Protein AF-A0AAX2IF29-F1 (afdb_monomer_lite)

Foldseek 3Di:
DAWDDDPQGIDDDDDDDDPVADPVNVVVCVQVVVQCVCVVVVVDVDRDHDFPDDDDDDDDPVCVVVVRVVRVCVVVVCVVDFVVRVVVVVCVVVVNDDDPVPDTDGDD

Secondary structure (DSSP, 8-state):
-EEEE-SS-EEEE-----TTS-HHHHHHHHHHHHHHHHHHTT-SSS---PPS--------GGGHHHHHHHHHTHHHHTTT--HHHHHHHHHHHTT----GGGS-----

Structure (mmCIF, N/CA/C/O backbone):
data_AF-A0AAX2IF29-F1
#
_entry.id   AF-A0AAX2IF29-F1
#
loop_
_atom_site.group_PDB
_atom_site.id
_atom_site.type_symbol
_atom_site.label_atom_id
_atom_site.label_alt_id
_atom_site.label_comp_id
_atom_site.label_asym_id
_atom_site.label_entity_id
_atom_site.label_seq_id
_atom_site.pdbx_PDB_ins_code
_atom_site.Cartn_x
_atom_site.Cartn_y
_atom_site.Cartn_z
_atom_site.occupancy
_atom_site.B_iso_or_equiv
_atom_site.auth_seq_id
_atom_site.auth_comp_id
_atom_site.auth_asym_id
_atom_site.auth_atom_id
_atom_site.pdbx_PDB_model_num
ATOM 1 N N . MET A 1 1 ? 5.414 7.240 10.753 1.00 90.38 1 MET A N 1
ATOM 2 C CA . MET A 1 1 ? 5.395 6.649 9.407 1.00 90.38 1 MET A CA 1
ATOM 3 C C . MET A 1 1 ? 5.828 5.209 9.561 1.00 90.38 1 MET A C 1
ATOM 5 O O . MET A 1 1 ? 6.682 4.966 10.405 1.00 90.38 1 MET A O 1
ATOM 9 N N . ALA A 1 2 ? 5.225 4.293 8.819 1.00 96.81 2 ALA A N 1
ATOM 10 C CA . ALA A 1 2 ? 5.637 2.898 8.734 1.00 96.81 2 ALA A CA 1
ATOM 11 C C . ALA A 1 2 ? 5.471 2.441 7.286 1.00 96.81 2 ALA A C 1
ATOM 13 O O . ALA A 1 2 ? 4.522 2.862 6.625 1.00 96.81 2 ALA A O 1
ATOM 14 N N . ILE A 1 3 ? 6.407 1.637 6.796 1.00 97.25 3 ILE A N 1
ATOM 15 C CA . ILE A 1 3 ? 6.369 1.052 5.457 1.00 97.25 3 ILE A CA 1
ATOM 16 C C . ILE A 1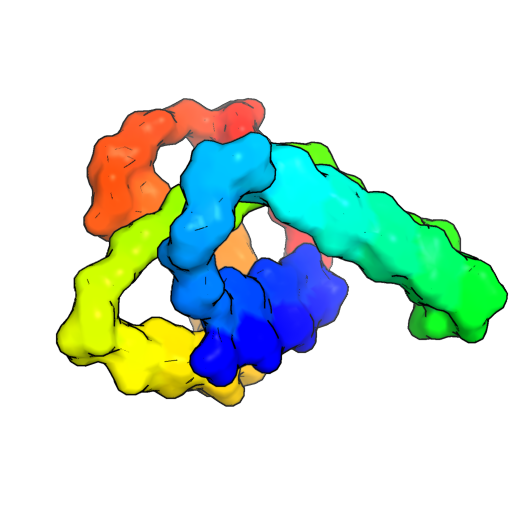 3 ? 6.826 -0.393 5.595 1.00 97.25 3 ILE A C 1
ATOM 18 O O . ILE A 1 3 ? 7.828 -0.645 6.264 1.00 97.25 3 ILE A O 1
ATOM 22 N N . TYR A 1 4 ? 6.105 -1.314 4.968 1.00 97.38 4 TYR A N 1
ATOM 23 C CA . TYR A 1 4 ? 6.515 -2.707 4.853 1.00 97.38 4 TYR A CA 1
ATOM 24 C C . TYR A 1 4 ? 6.094 -3.246 3.488 1.00 97.38 4 TYR A C 1
ATOM 26 O O . TYR A 1 4 ? 4.960 -3.023 3.065 1.00 97.38 4 TYR A O 1
ATOM 34 N N . ALA A 1 5 ? 7.011 -3.919 2.796 1.00 95.19 5 ALA A N 1
ATOM 35 C CA . ALA A 1 5 ? 6.766 -4.531 1.496 1.00 95.19 5 ALA A CA 1
ATOM 36 C C 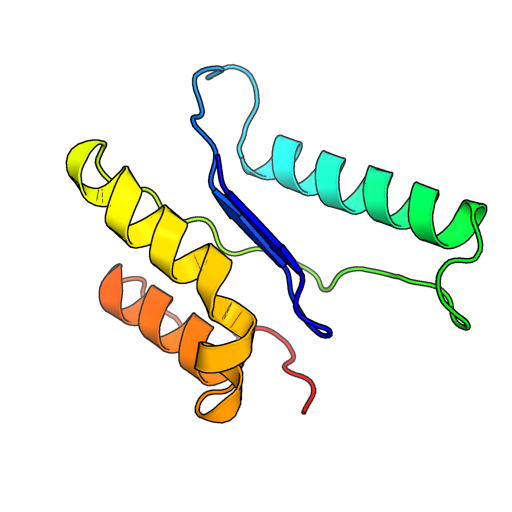. ALA A 1 5 ? 6.752 -6.054 1.650 1.00 95.19 5 ALA A C 1
ATOM 38 O O . ALA A 1 5 ? 7.770 -6.649 2.002 1.00 95.19 5 ALA A O 1
ATOM 39 N N . ASN A 1 6 ? 5.594 -6.655 1.393 1.00 93.31 6 ASN A N 1
ATOM 40 C CA . ASN A 1 6 ? 5.447 -8.087 1.176 1.00 93.31 6 ASN A CA 1
ATOM 41 C C . ASN A 1 6 ? 5.896 -8.433 -0.261 1.00 93.31 6 ASN A C 1
ATOM 43 O O . ASN A 1 6 ? 6.063 -7.532 -1.090 1.00 93.31 6 ASN A O 1
ATOM 47 N N . PRO A 1 7 ? 6.110 -9.720 -0.586 1.00 91.00 7 PRO A N 1
ATOM 48 C CA . PRO A 1 7 ? 6.483 -10.131 -1.942 1.00 91.00 7 PRO A CA 1
ATOM 49 C C . PRO A 1 7 ? 5.479 -9.716 -3.034 1.00 91.00 7 PRO A C 1
ATOM 51 O O . PRO A 1 7 ? 5.881 -9.499 -4.173 1.00 91.00 7 PRO A O 1
ATOM 54 N N . ASP A 1 8 ? 4.197 -9.598 -2.687 1.00 91.75 8 ASP A N 1
ATOM 55 C CA . ASP A 1 8 ? 3.059 -9.382 -3.589 1.00 91.75 8 ASP A CA 1
ATOM 56 C C . ASP A 1 8 ? 2.378 -8.004 -3.427 1.00 91.75 8 ASP A C 1
ATOM 58 O O . ASP A 1 8 ? 1.700 -7.538 -4.342 1.00 91.75 8 ASP A O 1
ATOM 62 N N . HIS A 1 9 ? 2.569 -7.306 -2.301 1.00 94.81 9 HIS A N 1
ATOM 63 C CA . HIS A 1 9 ? 1.979 -5.984 -2.051 1.00 94.81 9 HIS A CA 1
ATOM 64 C C . HIS A 1 9 ? 2.784 -5.148 -1.037 1.00 94.81 9 HIS A C 1
ATOM 66 O O . HIS A 1 9 ? 3.702 -5.629 -0.380 1.00 94.81 9 HIS A O 1
ATOM 72 N N . VAL A 1 10 ? 2.451 -3.862 -0.885 1.00 96.44 10 VAL A N 1
ATOM 73 C CA . VAL A 1 10 ? 3.134 -2.945 0.045 1.00 96.44 10 VAL A CA 1
ATOM 74 C C . VAL A 1 10 ? 2.136 -2.158 0.886 1.00 96.44 10 VAL A C 1
ATOM 76 O O . VAL A 1 10 ? 1.156 -1.621 0.370 1.00 96.44 10 VAL A O 1
ATOM 79 N N . HIS A 1 11 ? 2.433 -2.024 2.178 1.00 97.44 11 HIS A N 1
ATOM 80 C CA . HIS A 1 11 ? 1.716 -1.156 3.107 1.00 97.44 11 HIS A CA 1
ATOM 81 C C . HIS A 1 11 ? 2.523 0.109 3.381 1.00 97.44 11 HIS A C 1
ATOM 83 O O . HIS A 1 11 ? 3.697 0.043 3.749 1.00 97.44 11 HIS A O 1
AT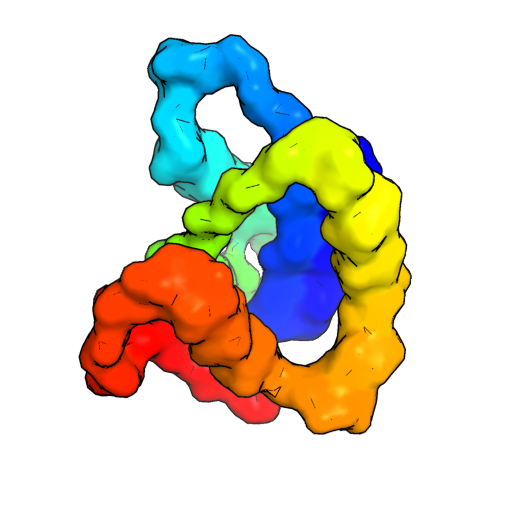OM 89 N N . ILE A 1 12 ? 1.889 1.276 3.240 1.00 97.25 12 ILE A N 1
ATOM 90 C CA . ILE A 1 12 ? 2.514 2.584 3.478 1.00 97.25 12 ILE A CA 1
ATOM 91 C C . ILE A 1 12 ? 1.598 3.414 4.379 1.00 97.25 12 ILE A C 1
ATOM 93 O O . ILE A 1 12 ? 0.519 3.834 3.971 1.00 97.25 12 ILE A O 1
ATOM 97 N N . PHE A 1 13 ? 2.053 3.710 5.596 1.00 97.38 13 PHE A N 1
ATOM 98 C CA . PHE A 1 13 ? 1.354 4.576 6.541 1.00 97.38 13 PHE A CA 1
ATOM 99 C C . PHE A 1 13 ? 2.142 5.849 6.813 1.00 97.38 13 PHE A C 1
ATOM 101 O O . PHE A 1 13 ? 3.246 5.833 7.370 1.00 97.38 13 PHE A O 1
ATOM 108 N N . PHE A 1 14 ? 1.545 6.983 6.473 1.00 94.75 14 PHE A N 1
ATOM 109 C CA . PHE A 1 14 ? 2.161 8.298 6.562 1.00 94.75 14 PHE A CA 1
ATOM 110 C C . PHE A 1 14 ? 1.150 9.334 7.044 1.00 94.75 14 PHE A C 1
ATOM 112 O O . PHE A 1 14 ? -0.061 9.163 6.946 1.00 94.75 14 PHE A O 1
ATOM 119 N N . SER A 1 15 ? 1.663 10.431 7.593 1.00 93.19 15 SER A N 1
ATOM 120 C CA . SER A 1 15 ? 0.839 11.601 7.879 1.00 93.19 15 SER A CA 1
ATOM 121 C C . SER A 1 15 ? 0.724 12.443 6.619 1.00 93.19 15 SER A C 1
ATOM 123 O O . SER A 1 15 ? 1.740 12.843 6.054 1.00 93.19 15 SER A O 1
ATOM 125 N N . TYR A 1 16 ? -0.503 12.749 6.214 1.00 91.31 16 TYR A N 1
ATOM 126 C CA . TYR A 1 16 ? -0.773 13.570 5.044 1.00 91.31 16 TYR A CA 1
ATOM 127 C C . TYR A 1 16 ? -1.280 14.947 5.464 1.00 91.31 16 TYR A C 1
ATOM 129 O O . TYR A 1 16 ? -2.244 15.057 6.216 1.00 91.31 16 TYR A O 1
ATOM 137 N N . LYS A 1 17 ? -0.583 16.001 5.029 1.00 87.44 17 LYS A N 1
ATOM 138 C CA . LYS A 1 17 ? -0.925 17.402 5.342 1.00 87.44 17 LYS A CA 1
ATOM 139 C C . LYS A 1 17 ? -1.136 18.266 4.102 1.00 87.44 17 LYS A C 1
ATOM 141 O O . LYS A 1 17 ? -1.672 19.362 4.220 1.00 87.44 17 LYS A O 1
ATOM 146 N N . ASN A 1 18 ? -0.670 17.816 2.938 1.00 84.06 18 ASN A N 1
ATOM 147 C CA . ASN A 1 18 ? -0.739 18.601 1.715 1.00 84.06 18 ASN A CA 1
ATOM 148 C C . ASN A 1 18 ? -2.053 18.304 0.989 1.00 84.06 18 ASN A C 1
ATOM 150 O O . ASN A 1 18 ? -2.181 17.252 0.381 1.00 84.06 18 ASN A O 1
ATOM 154 N N . LEU A 1 19 ? -3.002 19.238 1.051 1.00 82.12 19 LEU A N 1
ATOM 155 C CA . LEU A 1 19 ? -4.313 19.101 0.410 1.00 82.12 19 LEU A CA 1
ATOM 156 C C . LEU A 1 19 ? -4.315 19.485 -1.081 1.00 82.12 19 LEU A C 1
ATOM 158 O O . LEU A 1 19 ? -5.344 19.349 -1.731 1.00 82.12 19 LEU A O 1
ATOM 162 N N . GLN A 1 20 ? -3.199 19.991 -1.623 1.00 92.44 20 GLN A N 1
ATOM 163 C CA . GLN A 1 20 ? -3.094 20.352 -3.046 1.00 92.44 20 GLN A CA 1
ATOM 164 C C . GLN A 1 20 ? -2.780 19.147 -3.934 1.00 92.44 20 GLN A C 1
ATOM 166 O O . GLN A 1 20 ? -3.054 19.171 -5.128 1.00 92.44 20 GLN A O 1
ATOM 171 N N . ILE A 1 21 ? -2.178 18.111 -3.354 1.00 93.06 21 ILE A N 1
ATOM 172 C CA . ILE A 1 21 ? -1.901 16.851 -4.036 1.00 93.06 21 ILE A CA 1
ATOM 173 C C . ILE A 1 21 ? -3.050 15.907 -3.677 1.00 93.06 21 ILE A C 1
ATOM 175 O O . ILE A 1 21 ? -3.527 15.908 -2.542 1.00 93.06 21 ILE A O 1
ATOM 179 N N . THR A 1 22 ? -3.538 15.127 -4.637 1.00 94.88 22 THR A N 1
ATOM 180 C CA . THR A 1 22 ? -4.529 14.089 -4.338 1.00 94.88 22 THR A CA 1
ATOM 181 C C . THR A 1 22 ? -3.828 12.798 -3.916 1.00 94.88 22 THR A C 1
ATOM 183 O O . THR A 1 22 ? -2.679 12.541 -4.282 1.00 94.88 22 THR A O 1
ATOM 186 N N . ILE A 1 23 ? -4.524 11.927 -3.178 1.00 94.38 23 ILE A N 1
ATOM 187 C CA . ILE A 1 23 ? -3.993 10.588 -2.870 1.00 94.38 23 ILE A CA 1
ATOM 188 C C . ILE A 1 23 ? -3.722 9.799 -4.160 1.00 94.38 23 ILE A C 1
ATOM 190 O O . ILE A 1 23 ? -2.708 9.111 -4.245 1.00 94.38 23 ILE A O 1
ATOM 194 N N . SER A 1 24 ? -4.564 9.958 -5.185 1.00 95.38 24 SER A N 1
ATOM 195 C CA . SER A 1 24 ? -4.363 9.328 -6.495 1.00 95.38 24 SER A CA 1
ATOM 196 C C . SER A 1 24 ? -3.054 9.780 -7.154 1.00 95.38 24 SER A C 1
ATOM 198 O O . SER A 1 24 ? -2.284 8.942 -7.623 1.00 95.38 24 SER A O 1
ATOM 200 N N . ASP A 1 25 ? -2.750 11.082 -7.143 1.00 95.62 25 ASP A N 1
ATOM 201 C CA . ASP A 1 25 ? -1.501 11.616 -7.710 1.00 95.62 25 ASP A CA 1
ATOM 202 C C . ASP A 1 25 ? -0.270 11.142 -6.935 1.00 95.62 25 ASP A C 1
ATOM 204 O O . ASP A 1 25 ? 0.756 10.790 -7.529 1.00 95.62 25 ASP A O 1
ATOM 208 N N . LEU A 1 26 ? -0.377 11.084 -5.604 1.00 95.00 26 LEU A N 1
ATOM 209 C CA . LEU A 1 26 ? 0.681 10.553 -4.752 1.00 95.00 26 LEU A CA 1
ATOM 210 C C . LEU A 1 26 ? 0.960 9.083 -5.082 1.00 95.00 26 LEU A C 1
ATOM 212 O O . LEU A 1 26 ? 2.107 8.720 -5.333 1.00 95.00 26 LEU A O 1
ATOM 216 N N . VAL A 1 27 ? -0.077 8.243 -5.122 1.00 96.06 27 VAL A N 1
ATOM 217 C CA . VAL A 1 27 ? 0.060 6.813 -5.426 1.00 96.06 27 VAL A CA 1
ATOM 218 C C . VAL A 1 27 ? 0.588 6.602 -6.844 1.00 96.06 27 VAL A C 1
ATOM 220 O O . VAL A 1 27 ? 1.479 5.778 -7.042 1.00 96.06 27 VAL A O 1
ATOM 223 N N . LYS A 1 28 ? 0.112 7.377 -7.826 1.00 97.12 28 LYS A N 1
ATOM 224 C CA . LYS A 1 28 ? 0.639 7.350 -9.197 1.00 97.12 28 LYS A CA 1
ATOM 225 C C . LYS A 1 28 ? 2.138 7.634 -9.221 1.00 97.12 28 LYS A C 1
ATOM 227 O O . LYS A 1 28 ? 2.876 6.906 -9.885 1.00 97.12 28 LYS A O 1
ATOM 232 N N . THR A 1 29 ? 2.582 8.652 -8.486 1.00 96.81 29 THR A N 1
ATOM 233 C CA . THR A 1 29 ? 4.000 9.020 -8.397 1.00 96.81 29 THR A CA 1
ATOM 234 C C . THR A 1 29 ? 4.800 7.896 -7.749 1.00 96.81 29 THR A C 1
ATOM 236 O O . THR A 1 29 ? 5.760 7.419 -8.339 1.00 96.81 29 THR A O 1
ATOM 239 N N . VAL A 1 30 ? 4.364 7.389 -6.591 1.00 96.62 30 VAL A N 1
ATOM 240 C CA . VAL A 1 30 ? 5.042 6.278 -5.900 1.00 96.62 30 VAL A CA 1
ATOM 241 C C . VAL A 1 30 ? 5.178 5.060 -6.811 1.00 96.62 30 VAL A C 1
ATOM 243 O O . VAL A 1 30 ? 6.269 4.502 -6.921 1.00 96.62 30 VAL A O 1
ATOM 246 N N . LYS A 1 31 ? 4.103 4.660 -7.499 1.00 97.75 31 LYS A N 1
ATOM 247 C CA . LYS A 1 31 ? 4.113 3.495 -8.394 1.00 97.75 31 LYS A CA 1
ATOM 248 C C . LYS A 1 31 ? 5.024 3.716 -9.597 1.00 97.75 31 LYS A C 1
ATOM 250 O O . LYS A 1 31 ? 5.835 2.850 -9.889 1.00 97.75 31 LYS A O 1
ATOM 255 N N . THR A 1 32 ? 4.949 4.880 -10.242 1.00 98.12 32 THR A N 1
ATOM 256 C CA . THR A 1 32 ? 5.789 5.212 -11.406 1.00 98.12 32 THR A CA 1
ATOM 257 C C . THR A 1 32 ? 7.270 5.242 -11.040 1.00 98.12 32 THR A C 1
ATOM 259 O O . THR A 1 32 ? 8.071 4.543 -11.654 1.00 98.12 32 THR A O 1
ATOM 262 N N . GLU A 1 33 ? 7.630 5.999 -10.004 1.00 98.31 33 GLU A N 1
ATOM 263 C CA . GLU A 1 33 ? 9.029 6.187 -9.618 1.00 98.31 33 GLU A CA 1
ATOM 264 C C . GLU A 1 33 ? 9.652 4.890 -9.095 1.00 98.31 33 GLU A C 1
ATOM 266 O O . GLU A 1 33 ? 10.785 4.564 -9.444 1.00 98.31 33 GLU A O 1
ATOM 271 N N . SER A 1 34 ? 8.908 4.096 -8.314 1.00 97.56 34 SER A N 1
ATOM 272 C CA . SER A 1 34 ? 9.400 2.786 -7.865 1.00 97.56 34 SER A CA 1
ATOM 273 C C . SER A 1 34 ? 9.527 1.788 -9.015 1.00 97.56 34 SER A C 1
ATOM 275 O O . SER A 1 34 ? 10.526 1.074 -9.074 1.00 97.56 34 SER A O 1
ATOM 277 N N . THR A 1 35 ? 8.582 1.768 -9.961 1.00 98.06 35 THR A N 1
ATOM 278 C CA . THR A 1 35 ? 8.682 0.945 -11.172 1.00 98.06 35 THR A CA 1
ATOM 279 C C . THR A 1 35 ? 9.917 1.305 -11.989 1.00 98.06 35 THR A C 1
ATOM 281 O O . THR A 1 35 ? 10.684 0.410 -12.347 1.00 98.06 35 THR A O 1
ATOM 284 N N . ASN A 1 36 ? 10.147 2.592 -12.250 1.00 98.25 36 ASN A N 1
ATOM 285 C CA . ASN A 1 36 ? 11.322 3.046 -12.992 1.00 98.25 36 ASN A CA 1
ATOM 286 C C . ASN A 1 36 ? 12.603 2.656 -12.253 1.00 98.25 36 ASN A C 1
ATOM 288 O O . ASN A 1 36 ? 13.454 1.976 -12.820 1.00 98.25 36 ASN A O 1
ATOM 292 N N . PHE A 1 37 ? 12.695 2.974 -10.960 1.00 98.31 37 PHE A N 1
ATOM 293 C CA . PHE A 1 37 ? 13.872 2.678 -10.151 1.00 98.31 37 PHE A CA 1
ATOM 294 C C . PHE A 1 37 ? 14.211 1.180 -10.113 1.00 98.31 37 PHE A C 1
ATOM 296 O O . PHE A 1 37 ? 15.357 0.803 -10.354 1.00 98.31 37 PHE A O 1
ATOM 303 N N . ILE A 1 38 ? 13.229 0.312 -9.843 1.00 97.81 38 ILE A N 1
ATOM 304 C CA . ILE A 1 38 ? 13.432 -1.144 -9.762 1.00 97.81 38 ILE A CA 1
ATOM 305 C C . ILE A 1 38 ? 13.913 -1.706 -11.103 1.00 97.81 38 ILE A C 1
ATOM 307 O O . ILE A 1 38 ? 14.857 -2.501 -11.132 1.00 97.81 38 ILE A O 1
ATOM 311 N N . ASN A 1 39 ? 13.305 -1.273 -12.210 1.00 98.12 39 ASN A N 1
ATOM 312 C CA . ASN A 1 39 ? 13.664 -1.741 -13.546 1.00 98.12 39 ASN A CA 1
ATOM 313 C C . ASN A 1 39 ? 15.028 -1.206 -14.006 1.00 98.12 39 ASN A C 1
ATOM 315 O O . ASN A 1 39 ? 15.855 -1.976 -14.495 1.00 98.12 39 ASN A O 1
ATOM 319 N N . GLU A 1 40 ? 15.307 0.084 -13.807 1.00 98.06 40 GLU A N 1
ATOM 320 C CA . GLU A 1 40 ? 16.592 0.709 -14.150 1.00 98.06 40 GLU A CA 1
ATOM 321 C C . GLU A 1 40 ? 17.755 0.076 -13.385 1.00 98.06 40 GLU A C 1
ATOM 323 O O . GLU A 1 40 ? 18.829 -0.162 -13.944 1.00 98.06 40 GLU A O 1
ATOM 328 N N . LYS A 1 41 ? 17.542 -0.221 -12.099 1.00 98.19 41 LYS A N 1
ATOM 329 C CA . LYS A 1 41 ? 18.535 -0.874 -11.240 1.00 98.19 41 LYS A CA 1
ATOM 330 C C . LYS A 1 41 ? 18.559 -2.395 -11.384 1.00 98.19 41 LYS A C 1
ATOM 332 O O . LYS A 1 41 ? 19.416 -3.023 -10.767 1.00 98.19 41 LYS A O 1
ATOM 337 N N . LYS A 1 42 ? 17.676 -2.980 -12.204 1.00 97.06 42 LYS A N 1
ATOM 338 C CA . LYS A 1 42 ? 17.541 -4.432 -12.415 1.00 97.06 42 LYS A CA 1
ATOM 339 C C . LYS A 1 42 ? 17.406 -5.208 -11.099 1.00 97.06 42 LYS A C 1
ATOM 341 O O . LYS A 1 42 ? 18.053 -6.233 -10.904 1.00 97.06 42 LYS A O 1
ATOM 346 N N . LEU A 1 43 ? 16.582 -4.698 -10.181 1.00 96.00 43 LEU A N 1
ATOM 347 C CA . LEU A 1 43 ? 16.366 -5.324 -8.868 1.00 96.00 43 LEU A CA 1
ATOM 348 C C . LEU A 1 43 ? 15.423 -6.536 -8.937 1.00 96.00 43 LEU A C 1
ATOM 350 O O . LEU A 1 43 ? 15.324 -7.289 -7.972 1.00 96.00 43 LEU A O 1
ATOM 354 N N . CYS A 1 44 ? 14.765 -6.746 -10.078 1.00 93.50 44 CYS A N 1
ATOM 355 C CA . CYS A 1 44 ? 13.967 -7.928 -10.382 1.00 93.50 44 CYS A CA 1
ATOM 356 C C . CYS A 1 44 ? 14.483 -8.595 -11.665 1.00 93.50 44 CYS A C 1
ATOM 358 O O . CYS A 1 44 ? 14.999 -7.922 -12.557 1.00 93.50 44 CYS A O 1
ATOM 360 N N . LEU A 1 45 ? 14.331 -9.923 -11.759 1.00 91.88 45 LEU A N 1
ATOM 361 C CA . LEU A 1 45 ? 14.725 -10.697 -12.947 1.00 91.88 45 LEU A CA 1
ATOM 362 C C . LEU A 1 45 ? 13.894 -10.321 -14.180 1.00 91.88 45 LEU A C 1
ATOM 364 O O . LEU A 1 45 ? 14.423 -10.233 -15.285 1.00 91.88 45 LEU A O 1
ATOM 368 N N . ASN A 1 46 ? 12.598 -10.095 -13.967 1.00 94.12 46 ASN A N 1
ATOM 369 C CA . ASN A 1 46 ? 11.647 -9.689 -14.992 1.00 94.12 46 ASN A CA 1
ATOM 370 C C . ASN A 1 46 ? 11.310 -8.205 -14.855 1.00 94.12 46 ASN A C 1
ATOM 372 O O . ASN A 1 46 ? 11.619 -7.574 -13.842 1.00 94.12 46 ASN A O 1
ATOM 376 N N . HIS A 1 47 ? 10.632 -7.667 -15.870 1.00 95.00 47 HIS A N 1
ATOM 377 C CA . HIS A 1 47 ? 10.076 -6.324 -15.793 1.00 95.00 47 HIS A CA 1
ATOM 378 C C . HIS A 1 47 ? 9.109 -6.226 -14.609 1.00 95.00 47 HIS A C 1
ATOM 380 O O . HIS A 1 47 ? 8.130 -6.967 -14.531 1.00 95.00 47 HIS A O 1
ATOM 386 N N . PHE A 1 48 ? 9.405 -5.318 -13.687 1.00 96.19 48 PHE A N 1
ATOM 387 C CA . PHE A 1 48 ? 8.568 -5.051 -12.531 1.00 96.19 48 PHE A CA 1
ATOM 388 C C . PHE A 1 48 ? 7.468 -4.055 -12.899 1.00 96.19 48 PHE A C 1
ATOM 390 O O . PHE A 1 48 ? 7.746 -3.018 -13.501 1.00 96.19 48 PHE A O 1
ATOM 397 N N . GLY A 1 49 ? 6.238 -4.325 -12.472 1.00 95.25 49 GLY A N 1
ATOM 398 C CA . GLY A 1 49 ? 5.105 -3.423 -12.630 1.00 95.25 49 GLY A CA 1
ATOM 399 C C . GLY A 1 49 ? 4.086 -3.645 -11.522 1.00 95.25 49 GLY A C 1
ATOM 400 O O . GLY A 1 49 ? 3.898 -4.765 -11.055 1.00 95.25 49 GLY A O 1
ATOM 401 N N . TRP A 1 50 ? 3.432 -2.570 -11.094 1.00 95.44 50 TRP A N 1
ATOM 402 C CA . TRP A 1 50 ? 2.357 -2.660 -10.114 1.00 95.44 50 TRP A CA 1
ATOM 403 C C . TRP A 1 50 ? 1.017 -2.982 -10.783 1.00 95.44 50 TRP A C 1
ATOM 405 O O . TRP A 1 50 ? 0.715 -2.437 -11.846 1.00 95.44 50 TRP A O 1
ATOM 415 N N . GLN A 1 51 ? 0.170 -3.757 -10.100 1.00 93.69 51 GLN A N 1
ATOM 416 C CA . GLN A 1 51 ? -1.238 -3.948 -10.476 1.00 93.69 51 GLN A CA 1
ATOM 417 C C . GLN A 1 51 ? -1.988 -2.616 -10.618 1.00 93.69 51 GLN A C 1
ATOM 419 O O . GLN A 1 51 ? -1.593 -1.613 -10.020 1.00 93.69 51 GLN A O 1
ATOM 424 N N . GLN A 1 52 ? -3.087 -2.570 -11.373 1.00 91.88 52 GLN A N 1
ATOM 425 C CA . GLN A 1 52 ? -3.927 -1.367 -11.441 1.00 91.88 52 GLN A CA 1
ATOM 426 C C . GLN A 1 52 ? -4.668 -1.108 -10.118 1.00 91.88 52 GLN A C 1
ATOM 428 O O . GLN A 1 52 ? -4.931 -2.021 -9.346 1.00 91.88 52 GLN A O 1
ATOM 433 N N . GLY A 1 53 ? -4.994 0.161 -9.849 1.00 92.50 53 GLY A N 1
ATOM 434 C CA . GLY A 1 53 ? -5.689 0.570 -8.622 1.00 92.50 53 GLY A CA 1
ATOM 435 C C . GLY A 1 53 ? -4.805 0.648 -7.369 1.00 92.50 53 GLY A C 1
ATOM 436 O O . GLY A 1 53 ? -3.572 0.556 -7.442 1.00 92.50 53 GLY A O 1
ATOM 437 N N . TYR A 1 54 ? -5.447 0.934 -6.233 1.00 95.12 54 TYR A N 1
ATOM 438 C CA . TYR A 1 54 ? -4.857 0.999 -4.892 1.00 95.12 54 TYR A CA 1
ATOM 439 C C . TYR A 1 54 ? -5.952 0.999 -3.811 1.00 95.12 54 TYR A C 1
ATOM 441 O O . TYR A 1 54 ? -7.084 1.396 -4.078 1.00 95.12 54 TYR A O 1
ATOM 449 N N . GLY A 1 55 ? -5.604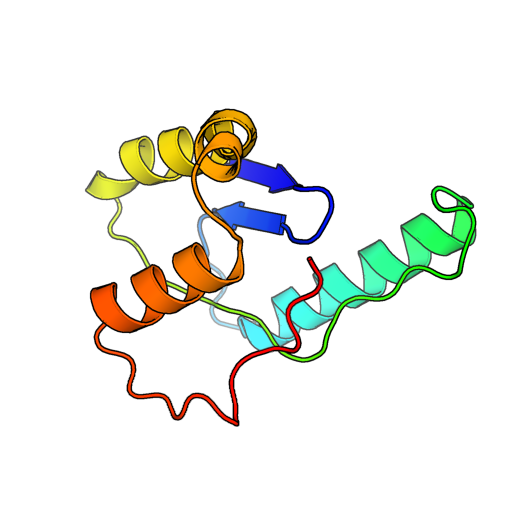 0.596 -2.586 1.00 94.56 55 GLY A N 1
ATOM 450 C CA . GLY A 1 55 ? -6.424 0.816 -1.390 1.00 94.56 55 GLY A CA 1
ATOM 451 C C . GLY A 1 55 ? -5.927 2.028 -0.600 1.00 94.56 55 GLY A C 1
ATOM 452 O O . GLY A 1 55 ? -4.719 2.218 -0.461 1.00 94.56 55 GLY A O 1
ATOM 453 N N . ALA A 1 56 ? -6.838 2.857 -0.089 1.00 95.31 56 ALA A N 1
ATOM 454 C CA . ALA A 1 56 ? -6.495 3.989 0.767 1.00 95.31 56 ALA A CA 1
ATOM 455 C C . ALA A 1 56 ? -7.497 4.111 1.916 1.00 95.31 56 ALA A C 1
ATOM 457 O O . ALA A 1 56 ? -8.688 4.312 1.695 1.00 95.31 56 ALA A O 1
ATOM 458 N N . PHE A 1 57 ? -6.986 4.029 3.143 1.00 95.50 57 PHE A N 1
ATOM 459 C CA . PHE A 1 57 ? -7.782 4.006 4.365 1.00 95.50 57 PHE A CA 1
ATOM 460 C C . PHE A 1 57 ? -7.242 5.039 5.354 1.00 95.50 57 PHE A C 1
ATOM 462 O O . PHE A 1 57 ? -6.027 5.181 5.520 1.00 95.50 57 PHE A O 1
ATOM 469 N N . SER A 1 58 ? -8.139 5.788 5.997 1.00 94.38 58 SER A N 1
ATOM 470 C CA . SER A 1 58 ? -7.772 6.856 6.934 1.00 94.38 58 SER A CA 1
ATOM 471 C C . SER A 1 58 ? -7.930 6.395 8.378 1.00 94.38 58 SER A C 1
ATOM 473 O O . SER A 1 58 ? -8.941 5.802 8.733 1.00 94.38 58 SER A O 1
ATOM 475 N N . TYR A 1 59 ? -6.955 6.725 9.222 1.00 94.62 59 TYR A N 1
ATOM 476 C CA . TYR A 1 59 ? -6.952 6.373 10.642 1.00 94.62 59 TYR A CA 1
ATOM 477 C C . TYR A 1 59 ? -6.835 7.618 11.521 1.00 94.62 59 TYR A C 1
ATOM 479 O O . TYR A 1 59 ? -6.146 8.585 11.178 1.00 94.62 59 TYR A O 1
ATOM 487 N N . ALA A 1 60 ? -7.470 7.578 12.690 1.00 93.81 60 ALA A N 1
ATOM 488 C CA . ALA A 1 60 ? -7.352 8.618 13.697 1.00 93.81 60 ALA A CA 1
ATOM 489 C C . ALA A 1 60 ? -5.962 8.604 14.357 1.00 93.81 60 ALA A C 1
ATOM 491 O O . ALA A 1 60 ? -5.275 7.585 14.443 1.00 93.81 60 ALA A O 1
ATOM 492 N N . LYS A 1 61 ? -5.529 9.762 14.871 1.00 91.31 61 LYS A N 1
ATOM 493 C CA . LYS A 1 61 ? -4.181 9.937 15.443 1.00 91.31 61 LYS A CA 1
ATOM 494 C C . LYS A 1 61 ? -3.887 8.982 16.608 1.00 91.31 61 LYS A C 1
ATOM 496 O O . LYS A 1 61 ? -2.741 8.575 16.774 1.00 91.31 61 LYS A O 1
ATOM 501 N N . ASN A 1 62 ? -4.894 8.632 17.403 1.00 95.00 62 ASN A N 1
ATOM 502 C CA . ASN A 1 62 ? -4.773 7.683 18.515 1.00 95.00 62 ASN A CA 1
ATOM 503 C C . ASN A 1 62 ? -4.568 6.227 18.053 1.00 95.00 62 ASN A C 1
ATOM 505 O O . ASN A 1 62 ? -4.012 5.440 18.806 1.00 95.00 62 ASN A O 1
ATOM 509 N N . GLN A 1 63 ? -4.937 5.878 16.818 1.00 94.50 63 GLN A N 1
ATOM 510 C CA . GLN A 1 63 ? -4.715 4.547 16.237 1.00 94.50 63 GLN A CA 1
ATOM 511 C C . GLN A 1 63 ? -3.305 4.391 15.648 1.00 94.50 63 GLN A C 1
ATOM 513 O O . GLN A 1 63 ? -2.927 3.307 15.212 1.00 94.50 63 GLN A O 1
ATOM 518 N N . LYS A 1 64 ? -2.498 5.462 15.637 1.00 95.56 64 LYS A N 1
ATOM 519 C CA . LYS A 1 64 ? -1.172 5.493 15.005 1.00 95.56 64 LYS A CA 1
ATOM 520 C C . LYS A 1 64 ? -0.291 4.316 15.423 1.00 95.56 64 LYS A C 1
ATOM 522 O O . LYS A 1 64 ? 0.307 3.688 14.559 1.00 95.56 64 LYS A O 1
ATOM 527 N N . GLU A 1 65 ? -0.160 4.055 16.721 1.00 96.38 65 GLU A N 1
ATOM 528 C C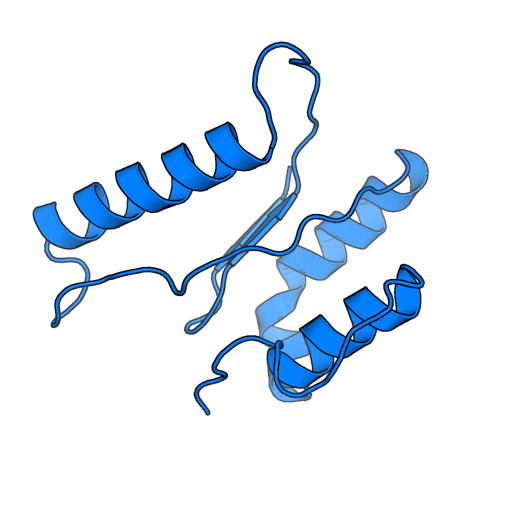A . GLU A 1 65 ? 0.729 2.994 17.214 1.00 96.38 65 GLU A CA 1
ATOM 529 C C . GLU A 1 65 ? 0.229 1.609 16.811 1.00 96.38 65 GLU A C 1
ATOM 531 O O . GLU A 1 65 ? 1.021 0.783 16.367 1.00 96.38 65 GLU A O 1
ATOM 536 N N . GLN A 1 66 ? -1.086 1.389 16.861 1.00 96.44 66 GLN A N 1
ATOM 537 C CA . GLN A 1 66 ? -1.706 0.149 16.406 1.00 96.44 66 GLN A CA 1
ATOM 538 C C . GLN A 1 66 ? -1.427 -0.106 14.918 1.00 96.44 66 GLN A C 1
ATOM 540 O O . GLN A 1 66 ? -0.994 -1.198 14.566 1.00 96.44 66 GLN A O 1
ATOM 545 N N . VAL A 1 67 ? -1.607 0.901 14.056 1.00 96.69 67 VAL A N 1
ATOM 546 C CA . VAL A 1 67 ? -1.365 0.777 12.605 1.00 96.69 67 VAL A CA 1
ATOM 547 C C . VAL A 1 67 ? 0.123 0.592 12.297 1.00 96.69 67 VAL A C 1
ATOM 549 O O . VAL A 1 67 ? 0.487 -0.215 11.448 1.00 96.69 67 VAL A O 1
ATOM 552 N N . VAL A 1 68 ? 1.009 1.300 13.004 1.00 97.25 68 VAL A N 1
ATOM 553 C CA . VAL A 1 68 ? 2.462 1.104 12.863 1.00 97.25 68 VAL A CA 1
ATOM 554 C C . VAL A 1 68 ? 2.843 -0.328 13.228 1.00 97.25 68 VAL A C 1
ATOM 556 O O . VAL A 1 68 ? 3.529 -0.987 12.452 1.00 97.25 68 VAL A O 1
ATOM 559 N N . ASN A 1 69 ? 2.369 -0.825 14.371 1.00 97.06 69 ASN A N 1
ATOM 560 C CA . ASN A 1 69 ? 2.651 -2.188 14.810 1.00 97.06 69 ASN A CA 1
ATOM 561 C C . ASN A 1 69 ? 2.061 -3.222 13.849 1.00 97.06 69 ASN A C 1
ATOM 563 O O . ASN A 1 69 ? 2.708 -4.228 13.581 1.00 97.06 69 ASN A O 1
ATOM 567 N N . TYR A 1 70 ? 0.875 -2.969 13.296 1.00 96.44 70 TYR A N 1
ATOM 568 C CA . TYR A 1 70 ? 0.275 -3.815 12.271 1.00 96.44 70 TYR A CA 1
ATOM 569 C C . TYR A 1 70 ? 1.187 -3.958 11.045 1.00 96.44 70 TYR A C 1
ATOM 571 O O . TYR A 1 70 ? 1.526 -5.073 10.658 1.00 96.44 70 TYR A O 1
ATOM 579 N N . ILE A 1 71 ? 1.654 -2.834 10.491 1.00 97.19 71 ILE A N 1
ATOM 580 C CA . ILE A 1 71 ? 2.499 -2.805 9.287 1.00 97.19 71 ILE A CA 1
ATOM 581 C C . ILE A 1 71 ? 3.855 -3.468 9.531 1.00 97.19 71 ILE A C 1
ATOM 583 O O . ILE A 1 71 ? 4.336 -4.221 8.693 1.00 97.19 71 ILE A O 1
ATOM 587 N N . LEU A 1 72 ? 4.480 -3.223 10.683 1.00 96.69 72 LEU A N 1
ATOM 588 C CA . LEU A 1 72 ? 5.795 -3.797 10.984 1.00 96.69 72 LEU A CA 1
ATOM 589 C C . LEU A 1 72 ? 5.753 -5.310 11.259 1.00 96.69 72 LEU A C 1
ATOM 591 O O . LEU A 1 72 ? 6.793 -5.956 11.191 1.00 96.69 72 LEU A O 1
ATOM 595 N N . ASN A 1 73 ? 4.576 -5.879 11.545 1.00 96.12 73 ASN A N 1
ATOM 596 C CA . ASN A 1 73 ? 4.386 -7.312 11.804 1.00 96.12 73 ASN A CA 1
ATOM 597 C C . ASN A 1 73 ? 3.749 -8.069 10.623 1.00 96.12 73 ASN A C 1
ATOM 599 O O . ASN A 1 73 ? 3.290 -9.201 10.791 1.00 96.12 73 ASN A O 1
ATOM 603 N N . GLN A 1 74 ? 3.736 -7.471 9.431 1.00 95.69 74 GLN A N 1
ATOM 604 C CA . GLN A 1 74 ? 3.147 -8.044 8.216 1.00 95.69 74 GLN A CA 1
ATOM 605 C C . GLN A 1 74 ? 3.725 -9.417 7.840 1.00 95.69 74 GLN A C 1
ATOM 607 O O . GLN A 1 74 ? 2.966 -10.315 7.485 1.00 95.69 74 GLN A O 1
ATOM 612 N N . GLU A 1 75 ? 5.025 -9.648 8.060 1.00 94.06 75 GLU A N 1
ATOM 613 C CA . GLU A 1 75 ? 5.641 -10.971 7.858 1.00 94.06 75 GLU A CA 1
ATOM 614 C C . GLU A 1 75 ? 4.946 -12.077 8.669 1.00 94.06 75 GLU A C 1
ATOM 616 O O . GLU A 1 75 ? 4.756 -13.197 8.201 1.00 94.06 75 GLU A O 1
ATOM 621 N N . LEU A 1 76 ? 4.577 -11.782 9.920 1.00 93.88 76 LEU A N 1
ATOM 622 C CA . LEU A 1 76 ? 3.900 -12.737 10.797 1.00 93.88 76 LEU A CA 1
ATOM 623 C C . LEU A 1 76 ? 2.414 -12.850 10.456 1.00 93.88 76 LEU A C 1
ATOM 625 O O . LEU A 1 76 ? 1.846 -13.934 10.590 1.00 93.88 76 LEU A O 1
ATOM 629 N N . HIS A 1 77 ? 1.796 -11.752 10.015 1.00 92.94 77 HIS A N 1
ATOM 630 C CA . HIS A 1 77 ? 0.404 -11.715 9.573 1.00 92.94 77 HIS A CA 1
ATOM 631 C C . HIS A 1 77 ? 0.181 -12.642 8.370 1.00 92.94 77 HIS A C 1
ATOM 633 O O . HIS A 1 77 ? -0.675 -13.530 8.417 1.00 92.94 77 HIS A O 1
ATOM 639 N N . HIS A 1 78 ? 1.036 -12.530 7.350 1.00 93.62 78 HIS A N 1
ATOM 640 C CA . HIS A 1 78 ? 0.913 -13.303 6.115 1.00 93.62 78 HIS A CA 1
ATOM 641 C C . HIS A 1 78 ? 1.328 -14.774 6.226 1.00 93.62 78 HIS A C 1
ATOM 643 O O . HIS A 1 78 ? 1.091 -15.551 5.308 1.00 93.62 78 HIS A O 1
ATOM 649 N N . LYS A 1 79 ? 1.820 -15.223 7.392 1.00 91.94 79 LYS A N 1
ATOM 650 C CA . LYS A 1 79 ? 1.942 -16.665 7.694 1.00 91.94 79 LYS A CA 1
ATOM 651 C C . LYS A 1 79 ? 0.587 -17.356 7.862 1.00 91.94 79 LYS A C 1
ATOM 653 O O . LYS A 1 79 ? 0.538 -18.582 7.872 1.00 91.94 79 LYS A O 1
ATOM 658 N N . LYS A 1 80 ? -0.493 -16.596 8.073 1.00 92.94 80 LYS A N 1
ATOM 659 C CA . LYS A 1 80 ? -1.831 -17.136 8.368 1.00 92.94 80 LYS A CA 1
ATOM 660 C C . LYS A 1 80 ? -2.930 -16.611 7.451 1.00 92.94 80 LYS A C 1
ATOM 662 O O . LYS A 1 80 ? -4.038 -17.133 7.518 1.00 92.94 80 LYS A O 1
ATOM 667 N N . LYS A 1 81 ? -2.659 -15.565 6.671 1.00 92.81 81 LYS A N 1
ATOM 668 C CA . LYS A 1 81 ? -3.685 -14.816 5.953 1.00 92.81 81 LYS A CA 1
ATOM 669 C C . LYS A 1 81 ? -3.154 -14.285 4.628 1.00 92.81 81 LYS A C 1
ATOM 671 O O . LYS A 1 81 ? -2.037 -13.777 4.576 1.00 92.81 81 LYS A O 1
ATOM 676 N N . THR A 1 82 ? -3.937 -14.409 3.564 1.00 94.00 82 THR A N 1
ATOM 677 C CA . THR A 1 82 ? -3.539 -13.926 2.235 1.00 94.00 82 THR A CA 1
ATOM 678 C C . THR A 1 82 ? -3.755 -12.416 2.109 1.00 94.00 82 THR A C 1
ATOM 680 O O . THR A 1 82 ? -4.495 -11.818 2.895 1.00 94.00 82 THR A O 1
ATOM 683 N N . PHE A 1 83 ? -3.145 -11.781 1.102 1.00 93.44 83 PHE A N 1
ATOM 684 C CA . PHE A 1 83 ? -3.454 -10.385 0.775 1.00 93.44 83 PHE A CA 1
ATOM 685 C C . PHE A 1 83 ? -4.933 -10.196 0.397 1.00 93.44 83 PHE A C 1
ATOM 687 O O . PHE A 1 83 ? -5.540 -9.193 0.766 1.00 93.44 83 PHE A O 1
ATOM 694 N N . LYS A 1 84 ? -5.554 -11.180 -0.268 1.00 94.06 84 LYS A N 1
ATOM 695 C CA . LYS A 1 84 ? -6.987 -11.148 -0.594 1.00 94.06 84 LYS A CA 1
ATOM 696 C C . LYS A 1 84 ? -7.857 -11.050 0.655 1.00 94.06 84 LYS A C 1
ATOM 698 O O . LYS A 1 84 ? -8.703 -10.160 0.743 1.00 94.06 84 LYS A O 1
ATOM 703 N N . ASP A 1 85 ? -7.627 -11.939 1.619 1.00 94.75 85 ASP A N 1
ATOM 704 C CA . ASP A 1 85 ? -8.357 -11.936 2.890 1.00 94.75 85 ASP A CA 1
ATOM 705 C C . ASP A 1 85 ? -8.131 -10.615 3.638 1.00 94.75 85 ASP A C 1
ATOM 707 O O . ASP A 1 85 ? -9.045 -10.059 4.244 1.00 94.75 85 ASP A O 1
ATOM 711 N N . GLU A 1 86 ? -6.900 -10.095 3.596 1.00 94.88 86 GLU A N 1
ATOM 712 C CA . GLU A 1 86 ? -6.539 -8.823 4.219 1.00 94.88 86 GLU A CA 1
ATOM 713 C C . GLU A 1 86 ? -7.297 -7.651 3.606 1.00 94.88 86 GLU A C 1
ATOM 715 O O . GLU A 1 86 ? -7.911 -6.861 4.326 1.00 94.88 86 GLU A O 1
ATOM 720 N N . TYR A 1 87 ? -7.308 -7.572 2.281 1.00 95.06 87 TYR A N 1
ATOM 721 C CA . TYR A 1 87 ? -7.979 -6.508 1.561 1.00 95.06 87 TYR A CA 1
ATOM 722 C C . TYR A 1 87 ? -9.493 -6.529 1.791 1.00 95.06 87 TYR A C 1
ATOM 724 O O . TYR A 1 87 ? -10.075 -5.486 2.083 1.00 95.06 87 TYR A O 1
ATOM 732 N N . ILE A 1 88 ? -10.121 -7.709 1.747 1.00 95.31 88 ILE A N 1
ATOM 733 C CA . ILE A 1 88 ? -11.554 -7.870 2.038 1.00 95.31 88 ILE A CA 1
ATOM 734 C C . ILE A 1 88 ? -11.872 -7.447 3.477 1.00 95.31 88 ILE A C 1
ATOM 736 O O . ILE A 1 88 ? -12.855 -6.741 3.706 1.00 95.31 88 ILE A O 1
ATOM 740 N N . GLU A 1 89 ? -11.041 -7.823 4.453 1.00 95.56 89 GLU A N 1
ATOM 741 C CA . GLU A 1 89 ? -11.223 -7.371 5.834 1.00 95.56 89 GLU A CA 1
ATOM 742 C C . GLU A 1 89 ? -11.134 -5.849 5.967 1.00 95.56 89 GLU A C 1
ATOM 744 O O . GLU A 1 89 ? -11.933 -5.273 6.705 1.00 95.56 89 GLU A O 1
ATOM 749 N N . PHE A 1 90 ? -10.239 -5.176 5.234 1.00 96.12 90 PHE A N 1
ATOM 750 C CA . PHE A 1 90 ? -10.228 -3.714 5.219 1.00 96.12 90 PHE A CA 1
ATOM 751 C C . PHE A 1 90 ? -11.497 -3.130 4.609 1.00 96.12 90 PHE A C 1
ATOM 753 O O . PHE A 1 90 ? -12.080 -2.227 5.203 1.00 96.12 90 PHE A O 1
ATOM 760 N N . LEU A 1 91 ? -11.954 -3.632 3.461 1.00 96.19 91 LEU A N 1
ATOM 761 C CA . LEU A 1 91 ? -13.186 -3.133 2.845 1.00 96.19 91 LEU A CA 1
ATOM 762 C C . LEU A 1 91 ? -14.375 -3.264 3.804 1.00 96.19 91 LEU A C 1
ATOM 764 O O . LEU A 1 91 ? -15.098 -2.293 4.012 1.00 96.19 91 LEU A O 1
ATOM 768 N N . ASN A 1 92 ? -14.507 -4.415 4.466 1.00 96.25 92 ASN A N 1
ATOM 769 C CA . ASN A 1 92 ? -15.549 -4.650 5.463 1.00 96.25 92 ASN A CA 1
ATOM 770 C C . ASN A 1 92 ? -15.404 -3.738 6.692 1.00 96.25 92 ASN A C 1
ATOM 772 O O . ASN A 1 92 ? -16.383 -3.146 7.133 1.00 96.25 92 ASN A O 1
ATOM 776 N N . ALA A 1 93 ? -14.193 -3.594 7.240 1.00 94.88 93 ALA A N 1
ATOM 777 C CA . ALA A 1 93 ? -13.941 -2.769 8.425 1.00 94.88 93 ALA A CA 1
ATOM 778 C C . ALA A 1 93 ? -14.194 -1.272 8.186 1.00 94.88 93 A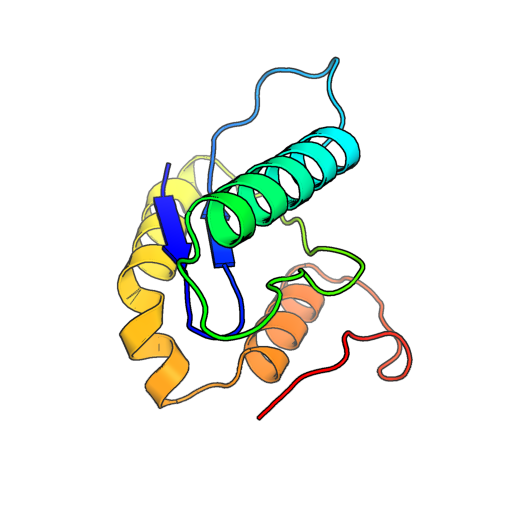LA A C 1
ATOM 780 O O . ALA A 1 93 ? -14.493 -0.542 9.130 1.00 94.88 93 ALA A O 1
ATOM 781 N N . PHE A 1 94 ? -14.059 -0.820 6.938 1.00 95.44 94 PHE A N 1
ATOM 782 C CA . PHE A 1 94 ? -14.332 0.552 6.516 1.00 95.44 94 PHE A CA 1
ATOM 783 C C . PHE A 1 94 ? -15.703 0.720 5.849 1.00 95.44 94 PHE A C 1
ATOM 785 O O . PHE A 1 94 ? -15.973 1.794 5.313 1.00 95.44 94 PHE A O 1
ATOM 792 N N . GLU A 1 95 ? -16.552 -0.313 5.893 1.00 96.00 95 GLU A N 1
ATOM 793 C CA . GLU A 1 95 ? -17.916 -0.304 5.347 1.00 96.00 95 GLU A CA 1
ATOM 794 C C . GLU A 1 95 ? -17.966 0.124 3.867 1.00 96.00 95 GLU A C 1
ATOM 796 O O . GLU A 1 95 ? -18.876 0.819 3.418 1.00 96.00 95 GLU A O 1
ATOM 801 N N . ILE A 1 96 ? -16.957 -0.280 3.091 1.00 94.06 96 ILE A N 1
ATOM 802 C CA . ILE A 1 96 ? -16.889 -0.011 1.657 1.00 94.06 96 ILE A CA 1
ATOM 803 C C . ILE A 1 96 ? -17.653 -1.114 0.931 1.00 94.06 96 ILE A C 1
ATOM 805 O O . ILE A 1 96 ? -17.259 -2.276 0.981 1.00 94.06 96 ILE A O 1
ATOM 809 N N . GLU A 1 97 ? -18.720 -0.753 0.220 1.00 92.88 97 GLU A N 1
ATOM 810 C CA . GLU A 1 97 ? -19.419 -1.687 -0.663 1.00 92.88 97 GLU A CA 1
ATOM 811 C C . GLU A 1 97 ? -18.532 -2.068 -1.855 1.00 92.88 97 GLU A C 1
ATOM 813 O O . GLU A 1 97 ? -17.970 -1.211 -2.543 1.00 92.88 97 GLU A O 1
ATOM 818 N N . PHE A 1 98 ? -18.428 -3.366 -2.131 1.00 91.81 98 PHE A N 1
ATOM 819 C CA . PHE A 1 98 ? -17.700 -3.888 -3.280 1.00 91.81 98 PHE A CA 1
ATOM 820 C C . PHE A 1 98 ? -18.436 -5.080 -3.884 1.00 91.81 98 PHE A C 1
ATOM 822 O O . PHE A 1 98 ? -19.230 -5.753 -3.229 1.00 91.81 98 PHE A O 1
ATOM 829 N N . GLN A 1 99 ? -18.152 -5.349 -5.155 1.00 88.06 99 GLN A N 1
ATOM 830 C CA . GLN A 1 99 ? -18.562 -6.584 -5.811 1.00 88.06 99 GLN A CA 1
ATOM 831 C C . GLN A 1 99 ? -17.306 -7.408 -6.071 1.00 88.06 99 GLN A C 1
ATOM 833 O O . GLN A 1 99 ? -16.315 -6.867 -6.563 1.00 88.06 99 GLN A O 1
ATOM 838 N N . GLU A 1 100 ? -17.333 -8.698 -5.735 1.00 85.69 100 GLU A N 1
ATOM 839 C CA . GLU A 1 100 ? -16.143 -9.558 -5.780 1.00 85.69 100 GLU A CA 1
ATOM 840 C C . GLU A 1 100 ? -15.465 -9.574 -7.157 1.00 85.69 100 GLU A C 1
ATOM 842 O O . GLU A 1 100 ? -14.240 -9.594 -7.234 1.00 85.69 100 GLU A O 1
ATOM 847 N N . GLN A 1 101 ? -16.239 -9.475 -8.244 1.00 83.94 101 GLN A N 1
ATOM 848 C CA . GLN A 1 101 ? -15.721 -9.438 -9.616 1.00 83.94 101 GLN A CA 1
ATOM 849 C C . GLN A 1 101 ? -14.934 -8.167 -9.979 1.00 83.94 101 GLN A C 1
ATOM 851 O O . GLN A 1 101 ? -14.330 -8.120 -11.047 1.00 83.94 101 GLN A O 1
ATOM 856 N N . TYR A 1 102 ? -14.969 -7.134 -9.134 1.00 83.69 102 TYR A N 1
ATOM 857 C CA . TYR A 1 102 ? -14.213 -5.891 -9.313 1.00 83.69 102 TYR A CA 1
ATOM 858 C C . TYR A 1 102 ? -13.080 -5.733 -8.294 1.00 83.69 102 TYR A C 1
ATOM 860 O O . TYR A 1 102 ? -12.456 -4.672 -8.230 1.00 83.69 102 TYR A O 1
ATOM 868 N N . LEU A 1 103 ? -12.814 -6.767 -7.490 1.00 88.25 103 LEU A N 1
ATOM 869 C CA . LEU A 1 103 ? -11.608 -6.820 -6.673 1.00 88.25 103 LEU A CA 1
ATOM 870 C C . LEU A 1 103 ? -10.367 -7.018 -7.553 1.00 88.25 103 LEU A C 1
ATOM 872 O O . LEU A 1 103 ? -10.461 -7.327 -8.740 1.00 88.25 103 LEU A O 1
ATOM 876 N N . PHE A 1 104 ? -9.193 -6.816 -6.957 1.00 87.94 104 PHE A N 1
ATOM 877 C CA . PHE A 1 104 ? -7.924 -7.005 -7.651 1.00 87.94 104 PHE A CA 1
ATOM 878 C C . PHE A 1 104 ? -7.744 -8.436 -8.168 1.00 87.94 104 PHE A C 1
ATOM 880 O O . PHE A 1 104 ? -8.323 -9.393 -7.650 1.00 87.94 104 PHE A O 1
ATOM 887 N N . GLU A 1 105 ? -6.881 -8.579 -9.170 1.00 85.38 105 GLU A N 1
ATOM 888 C CA . GLU A 1 105 ? -6.308 -9.877 -9.500 1.00 85.38 105 GLU A CA 1
ATOM 889 C C . GLU A 1 105 ? -5.320 -10.252 -8.392 1.00 85.38 105 GLU A C 1
ATOM 891 O O . GLU A 1 105 ? -4.272 -9.627 -8.238 1.00 85.38 105 GLU A O 1
ATOM 896 N N . PHE A 1 106 ? -5.683 -11.246 -7.588 1.00 84.62 106 PHE A N 1
ATOM 897 C CA . PHE A 1 106 ? -4.816 -11.781 -6.545 1.00 84.62 106 PHE A CA 1
ATOM 898 C C . PHE A 1 106 ? -3.987 -12.929 -7.122 1.00 84.62 106 PHE A C 1
ATOM 900 O O . PHE A 1 106 ? -4.525 -13.788 -7.823 1.00 84.62 106 PHE A O 1
ATOM 907 N N . TYR A 1 107 ? -2.691 -12.934 -6.824 1.00 72.56 107 TYR A N 1
ATOM 908 C CA . TYR A 1 107 ? -1.769 -13.997 -7.210 1.00 72.56 107 TYR A CA 1
ATOM 909 C C . TYR A 1 107 ? -1.376 -14.768 -5.944 1.00 72.56 107 TYR A C 1
ATOM 911 O O . TYR A 1 107 ? -0.978 -14.140 -4.962 1.00 72.56 107 TYR A O 1
ATOM 919 N N . ASP A 1 108 ? -1.542 -16.093 -5.966 1.00 58.03 108 ASP A N 1
ATOM 920 C CA . ASP A 1 108 ? -1.175 -17.010 -4.872 1.00 58.03 108 ASP A CA 1
ATOM 921 C C . ASP A 1 108 ? 0.321 -17.375 -4.888 1.00 58.03 108 ASP A C 1
ATOM 923 O O . ASP A 1 108 ? 0.896 -17.507 -5.998 1.00 58.03 108 ASP A O 1
#

Organism: NCBI:txid246

Radius of gyration: 14.93 Å; chains: 1; bounding box: 38×38×34 Å

InterPro domains:
  IPR002686 Transposase IS200-like [PF01797] (4-74)
  IPR036515 Transposase IS200-like superfamily [G3DSA:3.30.70.1290] (1-90)
  IPR036515 Transposase IS200-like superfamily [SSF143422] (2-79)

Sequence (108 aa):
MAIYANPDHVHIFFSYKNLQITISDLVKTVKTESTNFINEKKLCLNHFGWQQGYGAFSYAKNQKEQVVNYILNQELHHKKKTFKDEYIEFLNAFEIEFQEQYLFEFYD

pLDDT: mean 93.65, std 5.32, range [58.03, 98.31]